Protein AF-A0A1Z7WW32-F1 (afdb_monomer_lite)

Structure (mmCIF, N/CA/C/O backbone):
data_AF-A0A1Z7WW32-F1
#
_entry.id   AF-A0A1Z7WW32-F1
#
loop_
_atom_site.group_PDB
_atom_site.id
_atom_site.type_symbol
_atom_site.label_atom_id
_atom_site.label_alt_id
_atom_site.label_comp_id
_atom_site.label_asym_id
_atom_site.label_entity_id
_atom_site.label_seq_id
_atom_site.pdbx_PDB_ins_code
_atom_site.Cartn_x
_atom_site.Cartn_y
_atom_site.Cartn_z
_atom_site.occupancy
_atom_site.B_iso_or_equiv
_atom_site.auth_seq_id
_atom_site.auth_comp_id
_atom_site.auth_asym_id
_atom_site.auth_atom_id
_atom_site.pdbx_PDB_model_num
ATOM 1 N N . MET A 1 1 ? -33.955 12.509 -15.843 1.00 62.50 1 MET A N 1
ATOM 2 C CA . MET A 1 1 ? -33.509 12.290 -14.442 1.00 62.50 1 MET A CA 1
ATOM 3 C C . MET A 1 1 ? -32.646 11.035 -14.295 1.00 62.50 1 MET A C 1
ATOM 5 O O . MET A 1 1 ? -31.584 11.148 -13.704 1.00 62.50 1 MET A O 1
ATOM 9 N N . ILE A 1 2 ? -33.030 9.882 -14.865 1.00 77.00 2 ILE A N 1
ATOM 10 C CA . ILE A 1 2 ? -32.231 8.632 -14.843 1.00 77.00 2 ILE A CA 1
ATOM 11 C C . ILE A 1 2 ? -30.833 8.788 -15.469 1.00 77.00 2 ILE A C 1
ATOM 13 O O . ILE A 1 2 ? -29.856 8.329 -14.887 1.00 77.00 2 ILE A O 1
ATOM 17 N N . GLU A 1 3 ? -30.714 9.497 -16.593 1.00 82.12 3 GLU A N 1
ATOM 18 C CA . GLU A 1 3 ? -29.420 9.754 -17.254 1.00 82.12 3 GLU A CA 1
ATOM 19 C C . GLU A 1 3 ? -28.440 10.541 -16.372 1.00 82.12 3 GLU A C 1
ATOM 21 O O . GLU A 1 3 ? -27.247 10.254 -16.358 1.00 82.12 3 GLU A O 1
ATOM 26 N N . GLY A 1 4 ? -28.945 11.490 -15.574 1.00 84.06 4 GLY A N 1
ATOM 27 C CA . GLY A 1 4 ? -28.124 12.251 -14.629 1.00 84.06 4 GLY A CA 1
ATOM 28 C C . GLY A 1 4 ? -27.569 11.377 -13.503 1.00 84.06 4 GLY A C 1
ATOM 29 O O . GLY A 1 4 ? -26.411 11.522 -13.130 1.00 84.06 4 GLY A O 1
ATOM 30 N N . ILE A 1 5 ? -28.363 10.421 -13.009 1.00 84.19 5 ILE A N 1
ATOM 31 C CA . ILE A 1 5 ? -27.923 9.461 -11.985 1.00 84.19 5 ILE A CA 1
ATOM 32 C C . ILE A 1 5 ? -26.862 8.516 -12.563 1.00 84.19 5 ILE A C 1
ATOM 34 O O . ILE A 1 5 ? -25.833 8.300 -11.930 1.00 84.19 5 ILE A O 1
ATOM 38 N N . PHE A 1 6 ? -27.068 8.003 -13.781 1.00 89.94 6 PHE A N 1
ATOM 39 C CA . PHE A 1 6 ? -26.075 7.166 -14.464 1.00 89.94 6 PHE A CA 1
ATOM 40 C C . PHE A 1 6 ? -24.756 7.906 -14.705 1.00 89.94 6 PHE A C 1
ATOM 42 O O . PHE A 1 6 ? -23.694 7.349 -14.447 1.00 89.94 6 PHE A O 1
ATOM 49 N N . SER A 1 7 ? -24.821 9.170 -15.128 1.00 92.06 7 SER A N 1
ATOM 50 C CA . SER A 1 7 ? -23.639 10.017 -15.323 1.00 92.06 7 SER A CA 1
ATOM 51 C C . SER A 1 7 ? -22.834 10.196 -14.031 1.00 92.06 7 SER A C 1
ATOM 53 O O . SER A 1 7 ? -21.618 10.022 -14.029 1.00 92.06 7 SER A O 1
ATOM 55 N N . ILE A 1 8 ? -23.511 10.435 -12.901 1.00 91.50 8 ILE A N 1
ATOM 56 C CA . ILE A 1 8 ? -22.854 10.561 -11.591 1.00 91.50 8 ILE A CA 1
ATOM 57 C C . ILE A 1 8 ? -22.169 9.252 -11.181 1.00 91.50 8 ILE A C 1
ATOM 59 O O . ILE A 1 8 ? -21.044 9.281 -10.687 1.00 91.50 8 ILE A O 1
ATOM 63 N N . VAL A 1 9 ? -22.823 8.104 -11.383 1.00 90.88 9 VAL A N 1
ATOM 64 C CA . VAL A 1 9 ? -22.244 6.794 -11.043 1.00 90.88 9 VAL A CA 1
ATOM 65 C C . VAL A 1 9 ? -21.010 6.502 -11.896 1.00 90.88 9 VAL A C 1
ATOM 67 O O . VAL A 1 9 ? -19.998 6.056 -11.359 1.00 90.88 9 VAL A O 1
ATOM 70 N N . ILE A 1 10 ? -21.062 6.793 -13.197 1.00 94.69 10 ILE A N 1
ATOM 71 C CA . ILE A 1 10 ? -19.921 6.615 -14.105 1.00 94.69 10 ILE A CA 1
ATOM 72 C C . ILE A 1 10 ? -18.757 7.513 -13.678 1.00 94.69 10 ILE A C 1
ATOM 74 O O . ILE A 1 10 ? -17.646 7.015 -13.520 1.00 94.69 10 ILE A O 1
ATOM 78 N N . ALA A 1 11 ? -19.019 8.793 -13.402 1.00 93.56 11 ALA A N 1
ATOM 79 C CA . ALA A 1 11 ? -17.996 9.726 -12.934 1.00 93.56 11 ALA A CA 1
ATOM 80 C C . ALA A 1 11 ? -17.354 9.262 -11.614 1.00 93.56 11 ALA A C 1
ATOM 82 O O . ALA A 1 11 ? -16.143 9.358 -11.443 1.00 93.56 11 ALA A O 1
ATOM 83 N N . LEU A 1 12 ? -18.143 8.707 -10.688 1.00 93.56 12 LEU A N 1
ATOM 84 C CA . LEU A 1 12 ? -17.634 8.127 -9.441 1.00 93.56 12 LEU A CA 1
ATOM 85 C C . LEU A 1 12 ? -16.686 6.953 -9.694 1.00 93.56 12 LEU A C 1
ATOM 87 O O . LEU A 1 12 ? -15.605 6.902 -9.108 1.00 93.56 12 LEU A O 1
ATOM 91 N N . VAL A 1 13 ? -17.075 6.023 -10.568 1.00 94.88 13 VAL A N 1
ATOM 92 C CA . VAL A 1 13 ? -16.229 4.879 -10.933 1.00 94.88 13 VAL A CA 1
ATOM 93 C C . VAL A 1 13 ? -14.944 5.356 -11.607 1.00 94.88 13 VAL A C 1
ATOM 95 O O . VAL A 1 13 ? -13.863 4.892 -11.254 1.00 94.88 13 VAL A O 1
ATOM 98 N N . GLU A 1 14 ? -15.039 6.314 -12.524 1.00 96.19 14 GLU A N 1
ATOM 99 C CA . GLU A 1 14 ? -13.891 6.869 -13.238 1.00 96.19 14 GLU A CA 1
ATOM 100 C C . GLU A 1 14 ? -12.916 7.581 -12.297 1.00 96.19 14 GLU A C 1
ATOM 102 O O . GLU A 1 14 ? -11.708 7.378 -12.405 1.00 96.19 14 GLU A O 1
ATOM 107 N N . ILE A 1 15 ? -13.416 8.334 -11.312 1.00 94.88 15 ILE A N 1
ATOM 108 C CA . ILE A 1 15 ? -12.583 8.951 -10.272 1.00 94.88 15 ILE A CA 1
ATOM 109 C C . ILE A 1 15 ? -11.837 7.878 -9.477 1.00 94.88 15 ILE A C 1
ATOM 111 O O . ILE A 1 15 ? -10.632 8.000 -9.266 1.00 94.88 15 ILE A O 1
ATOM 115 N N . VAL A 1 16 ? -12.524 6.813 -9.057 1.00 91.44 16 VAL A N 1
ATOM 116 C CA . VAL A 1 16 ? -11.894 5.720 -8.301 1.00 91.44 16 VAL A CA 1
ATOM 117 C C . VAL A 1 16 ? -10.803 5.045 -9.131 1.00 91.44 16 VAL A C 1
ATOM 119 O O . VAL A 1 16 ? -9.688 4.870 -8.643 1.00 91.44 16 VAL A O 1
ATOM 122 N N . VAL A 1 17 ? -11.091 4.721 -10.393 1.00 93.81 17 VAL A N 1
ATOM 123 C CA . VAL A 1 17 ? -10.110 4.127 -11.311 1.00 93.81 17 VAL A CA 1
ATOM 124 C C . VAL A 1 17 ? -8.930 5.074 -11.527 1.00 93.81 17 VAL A C 1
ATOM 126 O O . VAL A 1 17 ? -7.787 4.646 -11.421 1.00 93.81 17 VAL A O 1
ATOM 129 N N . THR A 1 18 ? -9.182 6.366 -11.740 1.00 96.12 18 THR A N 1
ATOM 130 C CA . THR A 1 18 ? -8.137 7.382 -11.942 1.00 96.12 18 THR A CA 1
ATOM 131 C C . THR A 1 18 ? -7.220 7.496 -10.730 1.00 96.12 18 THR A C 1
ATOM 133 O O . THR A 1 18 ? -5.999 7.533 -10.885 1.00 96.12 18 THR A O 1
ATOM 136 N N . ILE A 1 19 ? -7.779 7.498 -9.516 1.00 90.31 19 ILE A N 1
ATOM 137 C CA . ILE A 1 19 ? -6.993 7.533 -8.277 1.00 90.31 19 ILE A CA 1
ATOM 138 C C . ILE A 1 19 ? -6.097 6.295 -8.189 1.00 90.31 19 ILE A C 1
ATOM 140 O O . ILE A 1 19 ? -4.905 6.425 -7.919 1.00 90.31 19 ILE A O 1
ATOM 144 N N . ILE A 1 20 ? -6.645 5.108 -8.459 1.00 88.25 20 ILE A N 1
ATOM 145 C CA . ILE A 1 20 ? -5.880 3.856 -8.429 1.00 88.25 20 ILE A CA 1
ATOM 146 C C . ILE A 1 20 ? -4.739 3.898 -9.453 1.00 88.25 20 ILE A C 1
ATOM 148 O O . ILE A 1 20 ? -3.595 3.619 -9.096 1.00 88.25 20 ILE A O 1
ATOM 152 N N . THR A 1 21 ? -5.019 4.296 -10.696 1.00 94.25 21 THR A N 1
ATOM 153 C CA . THR A 1 21 ? -4.006 4.398 -11.757 1.00 94.25 21 THR A CA 1
ATOM 154 C C . THR A 1 21 ? -2.910 5.394 -11.389 1.00 94.25 21 THR A C 1
ATOM 156 O O . THR A 1 21 ? -1.735 5.056 -11.480 1.00 94.25 21 THR A O 1
ATOM 159 N N . THR A 1 22 ? -3.274 6.572 -10.873 1.00 92.44 22 THR A N 1
ATOM 160 C CA . THR A 1 22 ? -2.305 7.598 -10.446 1.00 92.44 22 THR A CA 1
ATOM 161 C C . THR A 1 22 ? -1.387 7.079 -9.337 1.00 92.44 22 THR A C 1
ATOM 163 O O . THR A 1 22 ? -0.186 7.340 -9.346 1.00 92.44 22 THR A O 1
ATOM 166 N N . VAL A 1 23 ? -1.926 6.314 -8.381 1.00 85.12 23 VAL A N 1
ATOM 167 C CA . VAL A 1 23 ? -1.122 5.700 -7.313 1.00 85.12 23 VAL A CA 1
ATOM 168 C C . VAL A 1 23 ? -0.148 4.667 -7.885 1.00 85.12 23 VAL A C 1
ATOM 170 O O . VAL A 1 23 ? 1.016 4.652 -7.490 1.00 85.12 23 VAL A O 1
ATOM 173 N N . ILE A 1 24 ? -0.591 3.830 -8.828 1.00 87.19 24 ILE A N 1
ATOM 174 C CA . ILE A 1 24 ? 0.272 2.840 -9.488 1.00 87.19 24 ILE A CA 1
ATOM 175 C C . ILE A 1 24 ? 1.388 3.537 -10.272 1.00 87.19 24 ILE A C 1
ATOM 177 O O . ILE A 1 24 ? 2.550 3.167 -10.123 1.00 87.19 24 ILE A O 1
ATOM 181 N N . GLU A 1 25 ? 1.064 4.559 -11.063 1.00 90.19 25 GLU A N 1
ATOM 182 C CA . GLU A 1 25 ? 2.050 5.335 -11.823 1.00 90.19 25 GLU A CA 1
ATOM 183 C C . GLU A 1 25 ? 3.067 6.017 -10.910 1.00 90.19 25 GLU A C 1
ATOM 185 O O . GLU A 1 25 ? 4.262 5.992 -11.199 1.00 90.19 25 GLU A O 1
ATOM 190 N N . LEU A 1 26 ? 2.617 6.567 -9.778 1.00 85.00 26 LEU A N 1
ATOM 191 C CA . LEU A 1 26 ? 3.502 7.176 -8.791 1.00 85.00 26 LEU A CA 1
ATOM 192 C C . LEU A 1 26 ? 4.472 6.147 -8.208 1.00 85.00 26 LEU A C 1
ATOM 194 O O . LEU A 1 26 ? 5.661 6.434 -8.098 1.00 85.00 26 LEU A O 1
ATOM 198 N N . ILE A 1 27 ? 3.993 4.944 -7.879 1.00 81.38 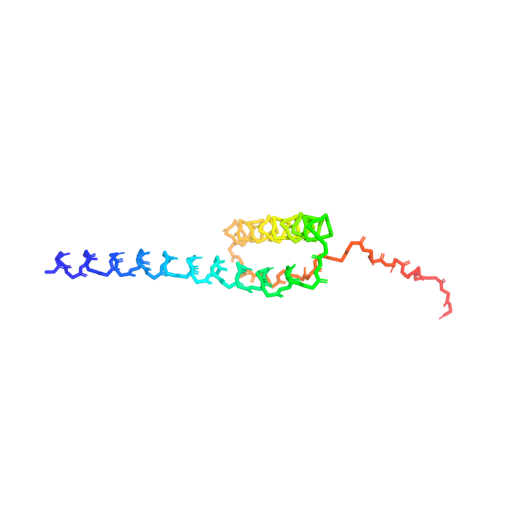27 ILE A N 1
ATOM 199 C CA . ILE A 1 27 ? 4.851 3.847 -7.414 1.00 81.38 27 ILE A CA 1
ATOM 200 C C . ILE A 1 27 ? 5.861 3.483 -8.508 1.00 81.38 27 ILE A C 1
ATOM 202 O O . ILE A 1 27 ? 7.063 3.488 -8.253 1.00 81.38 27 ILE A O 1
ATOM 206 N N . VAL A 1 28 ? 5.399 3.221 -9.733 1.00 83.81 28 VAL A N 1
ATOM 207 C CA . VAL A 1 28 ? 6.266 2.828 -10.854 1.00 83.81 28 VAL A CA 1
ATOM 208 C C . VAL A 1 28 ? 7.325 3.894 -11.133 1.00 83.81 28 VAL A C 1
ATOM 210 O O . VAL A 1 28 ? 8.501 3.551 -11.189 1.00 83.81 28 VAL A O 1
ATOM 213 N N . GLY A 1 29 ? 6.951 5.172 -11.225 1.00 81.50 29 GLY A N 1
ATOM 214 C CA . GLY A 1 29 ? 7.882 6.274 -11.492 1.00 81.50 29 GLY A CA 1
ATOM 215 C C . GLY A 1 2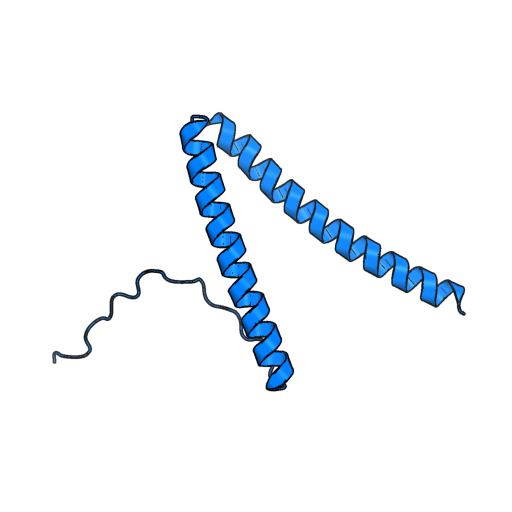9 ? 8.958 6.442 -10.413 1.00 81.50 29 GLY A C 1
ATOM 216 O O . GLY A 1 29 ? 10.111 6.772 -10.708 1.00 81.50 29 GLY A O 1
ATOM 217 N N . LEU A 1 30 ? 8.607 6.163 -9.155 1.00 77.56 30 LEU A N 1
ATOM 218 C CA . LEU A 1 30 ? 9.543 6.195 -8.032 1.00 77.56 30 LEU A CA 1
ATOM 219 C C . LEU A 1 30 ? 10.568 5.054 -8.146 1.00 77.56 30 LEU A C 1
ATOM 221 O O . LEU A 1 30 ? 11.764 5.277 -7.959 1.00 77.56 30 LEU A O 1
ATOM 225 N N . PHE A 1 31 ? 10.122 3.855 -8.535 1.00 73.44 31 PHE A N 1
ATOM 226 C CA . PHE A 1 31 ? 10.991 2.689 -8.718 1.00 73.44 31 PHE A CA 1
ATOM 227 C C . PHE A 1 31 ? 11.806 2.710 -10.015 1.00 73.44 31 PHE A C 1
ATOM 229 O O . PHE A 1 31 ? 12.931 2.220 -9.999 1.00 73.44 31 PHE A O 1
ATOM 236 N N . THR A 1 32 ? 11.315 3.287 -11.116 1.00 75.69 32 THR A N 1
ATOM 237 C CA . THR A 1 32 ? 12.111 3.429 -12.350 1.00 75.69 32 THR A CA 1
ATOM 238 C C . THR A 1 32 ? 13.282 4.377 -12.137 1.00 75.69 32 THR A C 1
ATOM 240 O O . THR A 1 32 ? 14.401 4.057 -12.515 1.00 75.69 32 THR A O 1
ATOM 243 N N . THR A 1 33 ? 13.048 5.502 -11.457 1.00 72.06 33 THR A N 1
ATOM 244 C CA . THR A 1 33 ? 14.092 6.497 -11.173 1.00 72.06 33 THR A CA 1
ATOM 245 C C . THR A 1 33 ? 15.102 5.977 -10.144 1.00 72.06 33 THR A C 1
ATOM 247 O O . THR A 1 33 ? 16.304 6.166 -10.296 1.00 72.06 33 THR A O 1
ATOM 250 N N . ALA A 1 34 ? 14.636 5.287 -9.096 1.00 65.62 34 ALA A N 1
ATOM 251 C CA . ALA A 1 34 ? 15.518 4.689 -8.092 1.00 65.62 34 ALA A CA 1
ATOM 252 C C . ALA A 1 34 ? 16.262 3.444 -8.614 1.00 65.62 34 ALA A C 1
ATOM 254 O O . ALA A 1 34 ? 17.383 3.170 -8.186 1.00 65.62 34 ALA A O 1
ATOM 255 N N . GLY A 1 35 ? 15.656 2.700 -9.542 1.00 63.97 35 GLY A N 1
ATOM 256 C CA . GLY A 1 35 ? 16.209 1.479 -10.126 1.00 63.97 35 GLY A CA 1
ATOM 257 C C . GLY A 1 35 ? 17.460 1.708 -10.972 1.00 63.97 35 GLY A C 1
ATOM 258 O O . GLY A 1 35 ? 18.278 0.803 -11.077 1.00 63.97 35 GLY A O 1
ATOM 259 N N . GLU A 1 36 ? 17.665 2.913 -11.510 1.00 69.88 36 GLU A N 1
ATOM 260 C CA . GLU A 1 36 ? 18.904 3.268 -12.219 1.00 69.88 36 GLU A CA 1
ATOM 261 C C . GLU A 1 36 ? 20.123 3.361 -11.284 1.00 69.88 36 GLU A C 1
ATOM 263 O O . GLU A 1 36 ? 21.258 3.199 -11.729 1.00 69.88 36 GLU A O 1
ATOM 268 N N . ALA A 1 37 ? 19.902 3.592 -9.984 1.00 73.25 37 ALA A N 1
ATOM 269 C CA . ALA A 1 37 ? 20.964 3.728 -8.987 1.00 73.25 37 ALA A CA 1
ATOM 270 C C . ALA A 1 37 ? 21.306 2.411 -8.262 1.00 73.25 37 ALA A C 1
ATOM 272 O O . ALA A 1 37 ? 22.316 2.343 -7.562 1.00 73.25 37 ALA A O 1
ATOM 273 N N . LEU A 1 38 ? 20.464 1.383 -8.399 1.00 71.31 38 LEU A N 1
ATOM 274 C CA . LEU A 1 38 ? 20.536 0.129 -7.648 1.00 71.31 38 LEU A CA 1
ATOM 275 C C . LEU A 1 38 ? 20.815 -1.045 -8.585 1.00 71.31 38 LEU A C 1
ATOM 277 O O . LEU A 1 38 ? 20.316 -1.098 -9.707 1.00 71.31 38 LEU A O 1
ATOM 281 N N . SER A 1 39 ? 21.564 -2.044 -8.114 1.00 78.75 39 SER A N 1
ATOM 282 C CA . SER A 1 39 ? 21.625 -3.310 -8.847 1.00 78.75 39 SER A CA 1
ATOM 283 C C . SER A 1 39 ? 20.238 -3.973 -8.871 1.00 78.75 39 SER A C 1
ATOM 285 O O . SER A 1 39 ? 19.448 -3.822 -7.938 1.00 78.75 39 SER A O 1
ATOM 287 N N . ILE A 1 40 ? 19.935 -4.754 -9.916 1.00 77.75 40 ILE A N 1
ATOM 288 C CA . ILE A 1 40 ? 18.635 -5.442 -10.074 1.00 77.75 40 ILE A CA 1
ATOM 289 C C . ILE A 1 40 ? 18.278 -6.266 -8.821 1.00 77.75 40 ILE A C 1
ATOM 291 O O . ILE A 1 40 ? 17.117 -6.318 -8.419 1.00 77.75 40 ILE A O 1
ATOM 295 N N . GLY A 1 41 ? 19.279 -6.878 -8.178 1.00 76.62 41 GLY A N 1
ATOM 296 C CA . GLY A 1 41 ? 19.094 -7.633 -6.938 1.00 76.62 41 GLY A CA 1
ATOM 297 C C . GLY A 1 41 ? 18.671 -6.756 -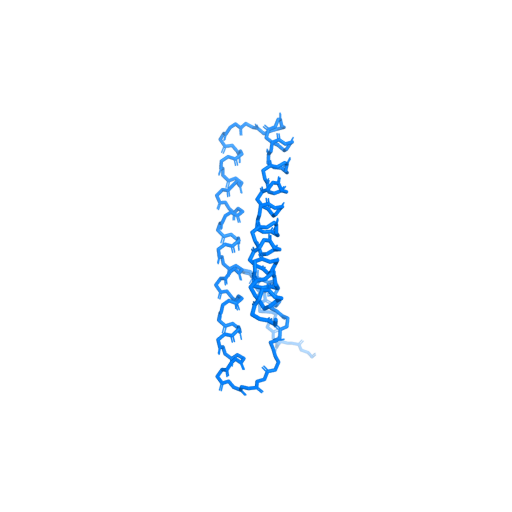5.755 1.00 76.62 41 GLY A C 1
ATOM 298 O O . GLY A 1 41 ? 17.732 -7.102 -5.043 1.00 76.62 41 GLY A O 1
ATOM 299 N N . GLU A 1 42 ? 19.313 -5.603 -5.565 1.00 78.62 42 GLU A N 1
ATOM 300 C CA . GLU A 1 42 ? 18.970 -4.659 -4.492 1.00 78.62 42 GLU A CA 1
ATOM 301 C C . GLU A 1 42 ? 17.606 -4.000 -4.730 1.00 78.62 42 GLU A C 1
ATOM 303 O O . GLU A 1 42 ? 16.811 -3.870 -3.796 1.00 78.62 42 GLU A O 1
ATOM 308 N N . ALA A 1 43 ? 17.294 -3.657 -5.984 1.00 78.81 43 ALA A N 1
ATOM 309 C CA . ALA A 1 43 ? 15.996 -3.117 -6.374 1.00 78.81 43 ALA A CA 1
ATOM 310 C C . ALA A 1 43 ? 14.854 -4.108 -6.084 1.00 78.81 43 ALA A C 1
ATOM 312 O O . ALA A 1 43 ? 13.821 -3.710 -5.547 1.00 78.81 43 ALA A O 1
ATOM 313 N N . LEU A 1 44 ? 15.048 -5.404 -6.362 1.00 78.62 44 LEU A N 1
ATOM 314 C CA . LEU A 1 44 ? 14.062 -6.448 -6.057 1.00 78.62 44 LEU A CA 1
ATOM 315 C C . LEU A 1 44 ? 13.834 -6.625 -4.552 1.00 78.62 44 LEU A C 1
ATOM 317 O O . LEU A 1 44 ? 12.690 -6.773 -4.124 1.00 78.62 44 LEU A O 1
ATOM 321 N N . ILE A 1 45 ? 14.897 -6.585 -3.743 1.00 82.19 45 ILE A N 1
ATOM 322 C CA . ILE A 1 45 ? 14.782 -6.685 -2.281 1.00 82.19 45 ILE A CA 1
ATOM 323 C C . ILE A 1 45 ? 13.999 -5.489 -1.732 1.00 82.19 45 ILE A C 1
ATOM 325 O O . ILE A 1 45 ? 13.054 -5.673 -0.964 1.00 82.19 45 ILE A O 1
ATOM 329 N N . LEU A 1 46 ? 14.346 -4.270 -2.153 1.00 81.62 46 LEU A N 1
ATOM 330 C CA . LEU A 1 46 ? 13.646 -3.055 -1.730 1.00 81.62 46 LEU A CA 1
ATOM 331 C C . LEU A 1 46 ? 12.188 -3.042 -2.189 1.00 81.62 46 LEU A C 1
ATOM 333 O O . LEU A 1 46 ? 11.312 -2.670 -1.410 1.00 81.62 46 LEU A O 1
ATOM 337 N N . PHE A 1 47 ? 11.914 -3.500 -3.411 1.00 80.00 47 PHE A N 1
ATOM 338 C CA . PHE A 1 47 ? 10.553 -3.649 -3.914 1.00 80.00 47 PHE A CA 1
ATOM 339 C C . PHE A 1 47 ? 9.743 -4.629 -3.060 1.00 80.00 47 PHE A C 1
ATOM 341 O O . PHE A 1 47 ? 8.613 -4.326 -2.689 1.00 80.00 47 PHE A O 1
ATOM 348 N N . PHE A 1 48 ? 10.322 -5.771 -2.680 1.00 81.75 48 PHE A N 1
ATOM 349 C CA . PHE A 1 48 ? 9.636 -6.761 -1.850 1.00 81.75 48 PHE A CA 1
ATOM 350 C C . PHE A 1 48 ? 9.347 -6.236 -0.436 1.00 81.75 48 PHE A C 1
ATOM 352 O O . PHE A 1 48 ? 8.249 -6.429 0.082 1.00 81.75 48 PHE A O 1
ATOM 359 N N . VAL A 1 49 ? 10.302 -5.523 0.172 1.00 85.00 49 VAL A N 1
ATOM 360 C CA . VAL A 1 49 ? 10.115 -4.868 1.479 1.00 85.00 49 VAL A CA 1
ATOM 361 C C . VAL A 1 49 ? 9.040 -3.786 1.397 1.00 85.00 49 VAL A C 1
ATOM 363 O O . VAL A 1 49 ? 8.162 -3.728 2.255 1.00 85.00 49 VAL A O 1
ATOM 366 N N . PHE A 1 50 ? 9.064 -2.960 0.349 1.00 82.88 50 PHE A N 1
ATOM 367 C CA . PHE A 1 50 ? 8.038 -1.949 0.112 1.00 82.88 50 PHE A CA 1
ATOM 368 C C . PHE A 1 50 ? 6.652 -2.578 -0.058 1.00 82.88 50 PHE A C 1
ATOM 370 O O . PHE A 1 50 ? 5.691 -2.120 0.551 1.00 82.88 50 PHE A O 1
ATOM 377 N N . LEU A 1 51 ? 6.544 -3.657 -0.835 1.00 83.12 51 LEU A N 1
ATOM 378 C CA . LEU A 1 51 ? 5.281 -4.357 -1.060 1.00 83.12 51 LEU A CA 1
ATOM 379 C C . LEU A 1 51 ? 4.758 -4.981 0.242 1.00 83.12 51 LEU A C 1
ATOM 381 O O . LEU A 1 51 ? 3.570 -4.866 0.536 1.00 83.12 51 LEU A O 1
ATOM 385 N N . ALA A 1 52 ? 5.638 -5.557 1.066 1.00 83.88 52 ALA A N 1
ATOM 386 C CA . ALA A 1 52 ? 5.282 -6.051 2.395 1.00 83.88 52 ALA A CA 1
ATOM 387 C C . ALA A 1 52 ? 4.768 -4.929 3.317 1.00 83.88 52 ALA A C 1
ATOM 389 O O . ALA A 1 52 ? 3.750 -5.110 3.985 1.00 83.88 52 ALA A O 1
ATOM 390 N N . GLU A 1 53 ? 5.418 -3.761 3.314 1.00 84.56 53 GLU A N 1
ATOM 391 C CA . GLU A 1 53 ? 4.978 -2.583 4.073 1.00 84.56 53 GLU A CA 1
ATOM 392 C C . GLU A 1 53 ? 3.602 -2.098 3.584 1.00 84.56 53 GLU A C 1
ATOM 394 O O . GLU A 1 53 ? 2.696 -1.904 4.392 1.00 84.56 53 GLU A O 1
ATOM 399 N N . VAL A 1 54 ? 3.397 -1.974 2.267 1.00 82.56 54 VAL A N 1
ATOM 400 C CA . VAL A 1 54 ? 2.110 -1.568 1.673 1.00 82.56 54 VAL A CA 1
ATOM 401 C C . VAL A 1 54 ? 0.993 -2.543 2.045 1.00 82.56 54 VAL A C 1
ATOM 403 O O . VAL A 1 54 ? -0.089 -2.112 2.443 1.00 82.56 54 VAL A O 1
ATOM 406 N N . VAL A 1 55 ? 1.247 -3.852 1.963 1.00 86.44 55 VAL A N 1
ATOM 407 C CA . VAL A 1 55 ? 0.276 -4.883 2.355 1.00 86.44 55 VAL A CA 1
ATOM 408 C C . VAL A 1 55 ? -0.051 -4.778 3.843 1.00 86.44 55 VAL A C 1
ATOM 410 O O . VAL A 1 55 ? -1.224 -4.807 4.214 1.00 86.44 55 VAL A O 1
ATOM 413 N N . TRP A 1 56 ? 0.956 -4.601 4.700 1.00 84.38 56 TRP A N 1
ATOM 414 C CA . TRP A 1 56 ? 0.756 -4.447 6.140 1.00 84.38 56 TRP A CA 1
ATOM 415 C C . TRP A 1 56 ? -0.086 -3.210 6.478 1.00 84.38 56 TRP A C 1
ATOM 417 O O . TRP A 1 56 ? -1.042 -3.294 7.251 1.00 84.38 56 TRP A O 1
ATOM 427 N N . TRP A 1 57 ? 0.213 -2.072 5.847 1.00 82.81 57 TRP A N 1
ATOM 428 C CA . TRP A 1 57 ? -0.581 -0.848 5.969 1.00 82.81 57 TRP A CA 1
ATOM 429 C C . TRP A 1 57 ? -2.013 -1.033 5.478 1.00 82.81 57 TRP A C 1
ATOM 431 O O . TRP A 1 57 ? -2.943 -0.581 6.144 1.00 82.81 57 TRP A O 1
ATOM 441 N N . GLY A 1 58 ? -2.196 -1.722 4.350 1.00 82.75 58 GLY A N 1
ATOM 442 C CA . GLY A 1 58 ? -3.511 -2.056 3.812 1.00 82.75 58 GLY A CA 1
ATOM 443 C C . GLY A 1 58 ? -4.338 -2.888 4.791 1.00 82.75 58 GLY A C 1
ATOM 444 O O . GLY A 1 58 ? -5.498 -2.566 5.035 1.00 82.75 58 GLY A O 1
ATOM 445 N N . ILE A 1 59 ? -3.736 -3.904 5.417 1.00 87.00 59 ILE A N 1
ATOM 446 C CA . ILE A 1 59 ? -4.402 -4.730 6.434 1.00 87.00 59 ILE A CA 1
ATOM 447 C C . ILE A 1 59 ? -4.826 -3.878 7.632 1.00 87.00 59 ILE A C 1
ATOM 449 O O . ILE A 1 59 ? -5.979 -3.964 8.051 1.00 87.00 59 ILE A O 1
ATOM 453 N N . LEU A 1 60 ? -3.938 -3.031 8.165 1.00 86.00 60 LEU A N 1
ATOM 454 C CA . LEU A 1 60 ? -4.284 -2.146 9.283 1.00 86.00 60 LEU A CA 1
ATOM 455 C C . LEU A 1 60 ? -5.433 -1.197 8.917 1.00 86.00 60 LEU A C 1
ATOM 457 O O . LEU A 1 60 ? -6.354 -1.023 9.713 1.00 86.00 60 LEU A O 1
ATOM 461 N N . TRP A 1 61 ? -5.409 -0.638 7.703 1.00 84.56 61 TRP A N 1
ATOM 462 C CA . TRP A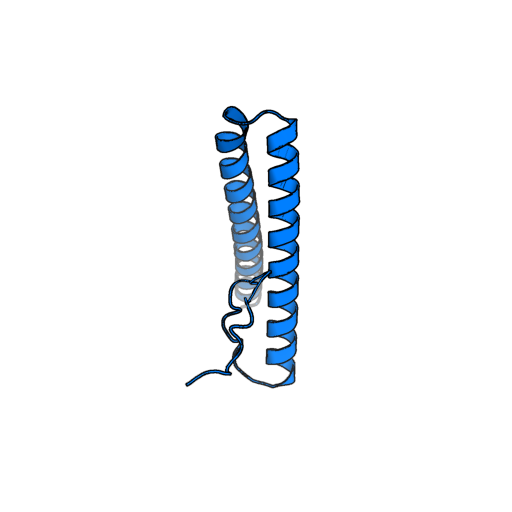 1 61 ? -6.479 0.209 7.169 1.00 84.56 61 TRP A CA 1
ATOM 463 C C . TRP A 1 61 ? -7.817 -0.509 7.113 1.00 84.56 61 TRP A C 1
ATOM 465 O O . TRP A 1 61 ? -8.819 0.016 7.597 1.00 84.56 61 TRP A O 1
ATOM 475 N N . VAL A 1 62 ? -7.835 -1.725 6.573 1.00 84.44 62 VAL A N 1
ATOM 476 C CA . VAL A 1 62 ? -9.052 -2.535 6.504 1.00 84.44 62 VAL A CA 1
ATOM 477 C C . VAL A 1 62 ? -9.558 -2.872 7.906 1.00 84.44 62 VAL A C 1
ATOM 479 O O . VAL A 1 62 ? -10.748 -2.723 8.166 1.00 84.44 62 VAL A O 1
ATOM 482 N N . VAL A 1 63 ? -8.679 -3.270 8.829 1.00 84.62 63 VAL A N 1
ATOM 483 C CA . VAL A 1 63 ? -9.061 -3.593 10.212 1.00 84.62 63 VAL A CA 1
ATOM 484 C C . VAL A 1 63 ? -9.666 -2.383 10.923 1.00 84.62 63 VAL A C 1
ATOM 486 O O . VAL A 1 63 ? -10.720 -2.521 11.542 1.00 84.62 63 VAL A O 1
ATOM 489 N N . GLU A 1 64 ? -9.061 -1.200 10.809 1.00 86.19 64 GLU A N 1
ATOM 490 C CA . GLU A 1 64 ? -9.582 0.023 11.432 1.00 86.19 64 GLU A CA 1
ATOM 491 C C . GLU A 1 64 ? -10.920 0.446 10.820 1.00 86.19 64 GLU A C 1
ATOM 493 O O . GLU A 1 64 ? -11.841 0.817 11.549 1.00 86.19 64 GLU A O 1
ATOM 498 N N . LEU A 1 65 ? -11.067 0.354 9.493 1.00 83.69 65 LEU A N 1
ATOM 499 C CA . LEU A 1 65 ? -12.331 0.640 8.812 1.00 83.69 65 LEU A CA 1
ATOM 500 C C . LEU A 1 65 ? -13.438 -0.311 9.271 1.00 83.69 65 LEU A C 1
ATOM 502 O O . LEU A 1 65 ? -14.541 0.136 9.579 1.00 83.69 65 LEU A O 1
ATOM 506 N N . VAL A 1 66 ? -13.138 -1.608 9.367 1.00 85.19 66 VAL A N 1
ATOM 507 C CA . VAL A 1 66 ? -14.078 -2.624 9.851 1.00 85.19 66 VAL A CA 1
ATOM 508 C C . VAL A 1 66 ? -14.438 -2.370 11.317 1.00 85.19 66 VAL A C 1
ATOM 510 O O . VAL A 1 66 ? -15.618 -2.334 11.662 1.00 85.19 66 VAL A O 1
ATOM 513 N N . ALA A 1 67 ? -13.453 -2.120 12.180 1.00 82.12 67 ALA A N 1
ATOM 514 C CA . ALA A 1 67 ? -13.678 -1.818 13.592 1.00 82.12 67 ALA A CA 1
ATOM 515 C C . ALA A 1 67 ? -14.493 -0.530 13.791 1.00 82.12 67 ALA A C 1
ATOM 517 O O . ALA A 1 67 ? -15.358 -0.471 14.666 1.00 82.12 67 ALA A O 1
ATOM 518 N N . SER A 1 68 ? -14.252 0.485 12.964 1.00 80.44 68 SER A N 1
ATOM 519 C CA . SER A 1 68 ? -14.986 1.753 12.969 1.00 80.44 68 SER A CA 1
ATOM 520 C C . SER A 1 68 ? -16.424 1.581 12.502 1.00 80.44 68 SER A C 1
ATOM 522 O O . SER A 1 68 ? -17.335 2.159 13.096 1.00 80.44 68 SER A O 1
ATOM 524 N N . LEU A 1 69 ? -16.635 0.742 11.486 1.00 84.44 69 LEU A N 1
ATOM 525 C CA . LEU A 1 69 ? -17.959 0.400 10.982 1.00 84.44 69 LEU A CA 1
ATOM 526 C C . LEU A 1 69 ? -18.783 -0.342 12.041 1.00 84.44 69 LEU A C 1
ATOM 528 O O . LEU A 1 69 ? -19.929 0.030 12.279 1.00 84.44 69 LEU A O 1
ATOM 532 N N . PHE A 1 70 ? -18.197 -1.339 12.715 1.00 84.31 70 PHE A N 1
ATOM 533 C CA . PHE A 1 70 ? -18.886 -2.110 13.755 1.00 84.31 70 PHE A CA 1
ATOM 534 C C . PHE A 1 70 ? -19.129 -1.319 15.043 1.00 84.31 70 PHE A C 1
ATOM 536 O O . PHE A 1 70 ? -20.172 -1.483 15.669 1.00 84.31 70 PHE A O 1
ATOM 543 N N . ASN A 1 71 ? -18.198 -0.448 15.438 1.00 80.06 71 ASN A N 1
ATOM 544 C CA . ASN A 1 71 ? -18.337 0.345 16.661 1.00 80.06 71 ASN A CA 1
ATOM 545 C C . ASN A 1 71 ? -19.015 1.708 16.439 1.00 80.06 71 ASN A C 1
ATOM 547 O O . ASN A 1 71 ? -19.158 2.458 17.404 1.00 80.06 71 ASN A O 1
ATOM 551 N N . TRP A 1 72 ? -19.409 2.056 15.204 1.00 79.31 72 TRP A N 1
ATOM 552 C CA . TRP A 1 72 ? -19.961 3.376 14.842 1.00 79.31 72 TRP A CA 1
ATOM 553 C C . TRP A 1 72 ? -19.116 4.552 15.363 1.00 79.31 72 TRP A C 1
ATOM 555 O O . TRP A 1 72 ? -19.619 5.588 15.803 1.00 79.31 72 TRP A O 1
ATOM 565 N N . ARG A 1 73 ? -17.792 4.399 15.315 1.00 80.12 73 ARG A N 1
ATOM 566 C CA . ARG A 1 73 ? -16.835 5.458 15.664 1.00 80.12 73 ARG A CA 1
ATOM 567 C C . ARG A 1 73 ? -16.151 5.948 14.396 1.00 80.12 73 ARG A C 1
ATOM 569 O O . ARG A 1 73 ? -16.131 5.258 13.382 1.00 80.12 73 ARG A O 1
ATOM 576 N N . LYS A 1 74 ? -15.607 7.164 14.436 1.00 74.38 74 LYS A N 1
ATOM 577 C CA . LYS A 1 74 ? -14.785 7.663 13.329 1.00 74.38 74 LYS A CA 1
ATOM 578 C C . LYS A 1 74 ? -13.481 6.857 13.263 1.00 74.38 74 LYS A C 1
ATOM 580 O O . LYS A 1 74 ? -12.911 6.621 14.330 1.00 74.38 74 LYS A O 1
ATOM 585 N N . PRO A 1 75 ? -13.010 6.497 12.055 1.00 74.19 75 PRO A N 1
ATOM 586 C CA . PRO A 1 75 ? -11.733 5.823 11.890 1.00 74.19 75 PRO A CA 1
ATOM 587 C C . PRO A 1 75 ? -10.615 6.686 12.441 1.00 74.19 75 PRO A C 1
ATOM 589 O O . PRO A 1 75 ? -10.522 7.880 12.140 1.00 74.19 75 PRO A O 1
ATOM 592 N N . ASN A 1 76 ? -9.810 6.080 13.303 1.00 76.06 76 ASN A N 1
ATOM 593 C CA . ASN A 1 76 ? -8.663 6.738 13.880 1.00 76.06 76 ASN A CA 1
ATOM 594 C C . ASN A 1 76 ? -7.505 6.704 12.878 1.00 76.06 76 ASN A C 1
ATOM 596 O O . ASN A 1 76 ? -7.405 5.804 12.042 1.00 76.06 76 ASN A O 1
ATOM 600 N N . VAL A 1 77 ? -6.618 7.696 12.939 1.00 73.50 77 VAL A N 1
ATOM 601 C CA . VAL A 1 77 ? -5.436 7.702 12.068 1.00 73.50 77 VAL A CA 1
ATOM 602 C C . VAL A 1 77 ? -4.527 6.566 12.518 1.00 73.50 77 VAL A C 1
ATOM 604 O O . VAL A 1 77 ? -4.028 6.593 13.642 1.00 73.50 77 VAL A O 1
ATOM 607 N N . ILE A 1 78 ? -4.322 5.572 11.653 1.00 70.50 78 ILE A N 1
ATOM 608 C CA . ILE A 1 78 ? -3.456 4.431 11.954 1.00 70.50 78 ILE A CA 1
ATOM 609 C C . ILE A 1 78 ? -2.017 4.939 12.078 1.00 70.50 78 ILE A C 1
ATOM 611 O O . ILE A 1 78 ? -1.455 5.425 11.090 1.00 70.50 78 ILE A O 1
ATOM 615 N N . PRO A 1 79 ?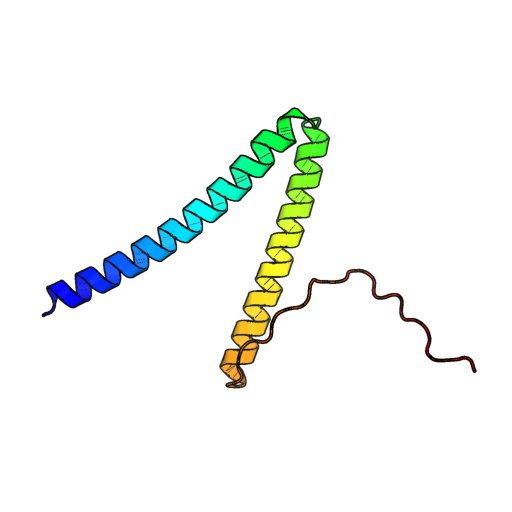 -1.405 4.860 13.275 1.00 66.81 79 PRO A N 1
ATOM 616 C CA . PRO A 1 79 ? -0.018 5.241 13.447 1.00 66.81 79 PRO A CA 1
ATOM 617 C C . PRO A 1 79 ? 0.882 4.233 12.730 1.00 66.81 79 PRO A C 1
ATOM 619 O O . PRO A 1 79 ? 0.582 3.040 12.660 1.00 66.81 79 PRO A O 1
ATOM 622 N N . ARG A 1 80 ? 2.008 4.727 12.208 1.00 61.50 80 ARG A N 1
ATOM 623 C CA . ARG A 1 80 ? 3.004 3.929 11.485 1.00 61.50 80 ARG A CA 1
ATOM 624 C C . ARG A 1 80 ? 3.380 2.678 12.301 1.00 61.50 80 ARG A C 1
ATOM 626 O O . ARG A 1 80 ? 3.690 2.826 13.485 1.00 61.50 80 ARG A O 1
ATOM 633 N N . PRO A 1 81 ? 3.359 1.470 11.711 1.00 58.97 81 PRO A N 1
ATOM 634 C CA . PRO A 1 81 ? 3.704 0.241 12.414 1.00 58.97 81 PRO A CA 1
ATOM 635 C C . PRO A 1 81 ? 5.164 0.311 12.871 1.00 58.97 81 PRO A C 1
ATOM 637 O O . PRO A 1 81 ? 6.095 0.305 12.071 1.00 58.97 81 PRO A O 1
ATOM 640 N N . VAL A 1 82 ? 5.377 0.425 14.181 1.00 63.28 82 VAL A N 1
ATOM 641 C CA . VAL A 1 82 ? 6.720 0.436 14.767 1.00 63.28 82 VAL A CA 1
ATOM 642 C C . VAL A 1 82 ? 7.089 -1.005 15.110 1.00 63.28 82 VAL A C 1
ATOM 644 O O . VAL A 1 82 ? 6.638 -1.543 16.116 1.00 63.28 82 VAL A O 1
ATOM 647 N N . LEU A 1 83 ? 7.932 -1.632 14.285 1.00 58.78 83 LEU A N 1
ATOM 648 C CA . LEU A 1 83 ? 8.409 -3.013 14.485 1.00 58.78 83 LEU A CA 1
ATOM 649 C C . LEU A 1 83 ? 9.214 -3.205 15.786 1.00 58.78 83 LEU A C 1
ATOM 651 O O . LEU A 1 83 ? 9.460 -4.334 16.207 1.00 58.78 83 LEU A O 1
ATOM 655 N N . ARG A 1 84 ? 9.628 -2.118 16.445 1.00 50.16 84 ARG A N 1
ATOM 656 C CA . ARG A 1 84 ? 10.368 -2.163 17.706 1.00 50.16 84 ARG A CA 1
ATOM 657 C C . ARG A 1 84 ? 10.045 -0.946 18.567 1.00 50.16 84 ARG A C 1
ATOM 659 O O . ARG A 1 84 ? 10.741 0.062 18.525 1.00 50.16 84 ARG A O 1
ATOM 666 N N . THR A 1 85 ? 8.989 -1.032 19.370 1.00 53.09 85 THR A N 1
ATOM 667 C CA . THR A 1 85 ? 8.922 -0.202 20.575 1.00 53.09 85 THR A CA 1
ATOM 668 C C . THR A 1 85 ? 9.917 -0.799 21.554 1.00 53.09 85 THR A C 1
ATOM 670 O O . THR A 1 85 ? 9.685 -1.874 22.107 1.00 53.09 85 THR A O 1
ATOM 673 N N . GLU A 1 86 ? 11.054 -0.134 21.741 1.00 55.88 86 GLU A N 1
ATOM 674 C CA . GLU A 1 86 ? 11.871 -0.363 22.922 1.00 55.88 86 GLU A CA 1
ATOM 675 C C . GLU A 1 86 ? 10.944 -0.124 24.122 1.00 55.88 86 GLU A C 1
ATOM 677 O O . GLU A 1 86 ? 10.496 0.998 24.369 1.00 55.88 86 GLU A O 1
ATOM 682 N N . LYS A 1 87 ? 10.533 -1.202 24.803 1.00 55.69 87 LYS A N 1
ATOM 683 C CA . LYS A 1 87 ? 9.822 -1.088 26.074 1.00 55.69 87 LYS A CA 1
ATOM 684 C C . LYS A 1 87 ? 10.826 -0.481 27.043 1.00 55.69 87 LYS A C 1
ATOM 686 O O . LYS A 1 87 ? 11.564 -1.210 27.696 1.00 55.69 87 LYS A O 1
ATOM 691 N N . ARG A 1 88 ? 10.886 0.850 27.098 1.00 53.91 88 ARG A N 1
ATOM 692 C CA . ARG A 1 88 ? 11.602 1.560 28.149 1.00 53.91 88 ARG A CA 1
ATOM 693 C C . ARG A 1 88 ? 10.924 1.159 29.450 1.00 53.91 88 ARG A C 1
ATOM 695 O O . ARG A 1 88 ? 9.795 1.569 29.721 1.00 53.91 88 ARG A O 1
ATOM 702 N N . ASN A 1 89 ? 11.583 0.249 30.158 1.00 48.16 89 ASN A N 1
ATOM 703 C CA . ASN A 1 89 ? 11.133 -0.296 31.420 1.00 48.16 89 ASN A CA 1
ATOM 704 C C . ASN A 1 89 ? 10.879 0.888 32.360 1.00 48.16 89 ASN A C 1
ATOM 706 O O . ASN A 1 89 ? 11.774 1.701 32.592 1.00 48.16 89 ASN A O 1
ATOM 710 N N . LYS A 1 90 ? 9.634 1.047 32.813 1.00 53.78 90 LYS A N 1
ATOM 711 C CA . LYS A 1 90 ? 9.255 2.063 33.798 1.00 53.78 90 LYS A CA 1
ATOM 712 C C . LYS A 1 90 ? 9.643 1.569 35.188 1.00 53.78 90 LYS A C 1
ATOM 714 O O . LYS A 1 90 ? 8.769 1.357 36.011 1.00 53.78 90 LYS A O 1
ATOM 719 N N . GLU A 1 91 ? 10.925 1.371 35.435 1.00 52.16 91 GLU A N 1
ATOM 720 C CA . GLU A 1 91 ? 11.448 1.124 36.775 1.00 52.16 91 GLU A CA 1
ATOM 721 C C . GLU A 1 91 ? 12.846 1.728 36.810 1.00 52.16 91 GLU A C 1
ATOM 723 O O . GLU A 1 91 ? 13.783 1.108 36.328 1.00 52.16 91 GLU A O 1
ATOM 728 N N . GLU A 1 92 ? 12.949 2.992 37.232 1.00 50.41 92 GLU A N 1
ATOM 729 C CA . GLU A 1 92 ? 13.965 3.475 38.179 1.00 50.41 92 GLU A CA 1
ATOM 730 C C . GLU A 1 92 ? 13.901 5.010 38.324 1.00 50.41 92 GLU A C 1
ATOM 732 O O . GLU A 1 92 ? 14.086 5.747 37.352 1.00 50.41 92 GLU A O 1
ATOM 737 N N . LEU A 1 93 ? 13.686 5.407 39.591 1.00 40.12 93 LEU A N 1
ATOM 738 C CA . LEU A 1 93 ? 13.814 6.719 40.254 1.00 40.12 93 LEU A CA 1
ATOM 739 C C . LEU A 1 93 ? 12.634 7.699 40.166 1.00 40.12 93 LEU A C 1
ATOM 741 O O . LEU A 1 93 ? 12.486 8.428 39.162 1.00 40.12 93 LEU A O 1
#

Radius of gyration: 20.51 Å; chains: 1; bounding box: 55×20×58 Å

pLDDT: mean 78.31, std 12.62, range [40.12, 96.19]

Sequence (93 aa):
MIEGIFSIVIALVEIVVTIITTVIELIVGLFTTAGEALSIGEALILFFVFLAEVVWWGILWVVELVASLFNWRKPNVIPRPVLRTEKRNKEEL

Foldseek 3Di:
DVVVVVVVVVVVVVVVVVVVVVVVVVVVVVLVVVVVVDDPVVSVVVVVVVVVQVVVVVVQVVVQVVVCVVVVHDRDDDPRDDPDDPPPPPDDD

Secondary structure (DSSP, 8-state):
-HHHHHHHHHHHHHHHHHHHHHHHHHHHHHHHHHHTTS-HHHHHHHHHHHHHHHHHHHHHHHHHHHHHHHHT-PPP------S----------

=== Feature glossary ===
Each block in this record encodes a different view of the same protein. In brief:

Predicted aligned error. PAE(i, j) answers: if I align the predicted and true structures on residue i, how far off (in Å) do I expect residue j to be? A block-diagonal PAE matrix with low values on the blocks and high values off-diagonal is the signature of a multi-domain protein with confidently predicted domains but uncertain inter-domain orientation.

Contact-map, Ramachandran, and PAE plots. Plot images: a contact map (which residues are close in 3D, as an N×N binary image), a Ramachandran scatter (backbone torsion angles, revealing secondary-structure composition at a glance), and — for AlphaFold structures — a PAE heatmap (pairwise prediction confidence).

Backbone torsions (φ/ψ). φ (phi) and ψ (psi) are the two rotatable backbone dihedrals per residue: φ is the C(i-1)–N–Cα–C torsion, ψ is the N–Cα–C–N(i+1) torsion, both in degrees on (−180°, 180°]. α-helical residues cluster near (−60°, −45°); β-strand residues near (−120°, +130°). A Ramachandran plot is simply a scatter of (φ, ψ) for every residue.

Foldseek 3Di. A 3Di character summarizes, for each residue, the relative orientation of t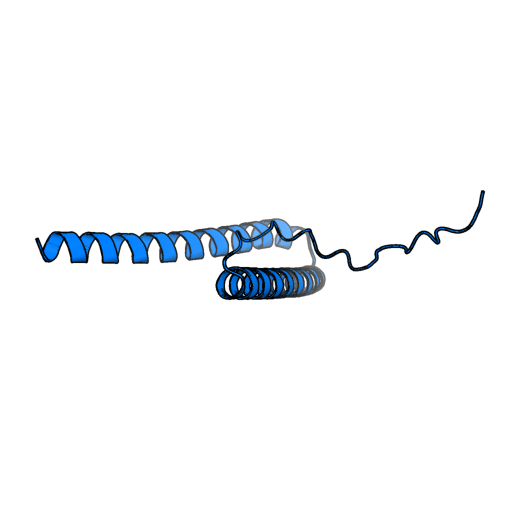he Cα frame of its nearest spatial neighbor. Because it encodes fold topology rather than chemistry, 3Di alignments detect remote structural similarity that sequence alignment misses.

Radius of gyration, Cα contacts, bounding box. Three whole-structure scalars: the radius of gyration (RMS distance of Cα from centroid, in Å), the count of Cα–Cα contacts (pairs closer than 8 Å and separated by more than four residues in sequence — i.e. tertiary, not local, contacts), and the bounding-box dimensions. Together they distinguish compact globular folds from extended fibres or disordered chains.

Sequence. Sequence gives the chain of amino acids in standard one-letter code (A=alanine, C=cysteine, …, Y=tyrosine), read N→C. It is the only feature that is directly encoded by the gene; all structural features are derived from the folded form of this sequence.

mmCIF coordinates. Atomic coordinates in PDBx/mmCIF format — the same representation the Protein Data Bank distributes. Each line of the _atom_site loop places one backbone atom in Cartesian space (units: ångströms, origin: arbitrary).

Secondary structure (3-state, P-SEA). Three-state secondary structure (P-SEA) collapses the eight DSSP classes into helix (a), strand (b), and coil (c). P-SEA assigns these from Cα geometry alone — distances and angles — without requiring backbone oxygens, so it works on any Cα trace.

InterPro / GO / CATH / organism. Functional annotations link the protein to curated databases. InterPro entries identify conserved domains and families by matching the sequence against member-database signatures (Pfam, PROSITE, CDD, …). Gene Ontology (GO) terms describe molecular function, biological process, and cellular component in a controlled vocabulary. CATH places the structure in a hierarchical fold classification (Class/Architecture/Topology/Homologous-superfamily). The organism is the source species.

B-factor. B-factor (Debye–Waller factor) reflects atomic displacement in the crystal lattice. It is an experimental observable (units Å²), not a prediction; low values mean the atom is pinned down, high values mean it moves or is heterogeneous across the crystal.

Rendered structure images. Structure images are PyMOL renders from six orthogonal camera directions. Cartoon representation draws helices as coils and strands as arrows; sticks shows the backbone as bonds; surface shows the solvent-excluded envelope. Rainbow coloring maps sequence position to hue (blue→red, N→C); chain coloring assigns a distinct color per polypeptide.

Solvent-accessible surface area. Solvent-accessible surface area (SASA) is the area in Å² traced out by the centre of a 1.4 Å probe sphere (a water molecule) rolled over the protein's van der Waals surface (Shrake–Rupley / Lee–Richards construction). Buried residues have near-zero SASA; fully exposed residues can exceed 200 Å². The total SASA scales roughly with the number of surface residues.

Secondary structure (8-state, DSSP). The SS8 string is DSSP's per-residue secondary-structure call. α-helix (H) means an i→i+4 H-bond ladder; β-strand (E) means the residue participates in a β-sheet; 3₁₀ (G) and π (I) are tighter and wider helices; T/S are turns/bends; '-' is loop.

pLDDT. For AlphaFold models, the B-factor field carries pLDDT — the model's own estimate of local accuracy on a 0–100 scale. Regions with pLDDT<50 should be treated as essentially unmodeled; they often correspond to intrinsically disordered segments.

Nearest PDB structures. Nearest PDB neighbors are the top structural matches found by Foldseek when searching this structure against the entire Protein Data Bank. Each hit reports a TM-score (0 to 1; >0.5 almost always implies the same fold) and an E-value. These are *structural* homologs — they may share no detectable sequence similarity.